Protein AF-A0A8J5RPD8-F1 (afdb_monomer_lite)

Sequence (120 aa):
MEKLSVAILVVALLTRPHGGTCSSSDGQKPFTSIVSFGDSLADTGNLPLWQDPVLPAVVSFMSPPYGETFFGHPTGRASDGRLVIDFVADALGLPLVAPFLAQGQDFTAGVNFVVAGALL

Foldseek 3Di:
DDPPDDDDDQDDDQDDDPDDDDDPDPPDLSAQAGEEEDALLQAQQVQLLPPDPPDPLQVVQQDPQHQCPDNNGRRSRPHSHDGPQCVVCVVSVAHRADEPSDPPDDQRRHYYPYHHPDDD

Structure (mmCIF, N/CA/C/O backbone):
data_AF-A0A8J5RPD8-F1
#
_entry.id   AF-A0A8J5RPD8-F1
#
loop_
_atom_site.group_PDB
_atom_site.id
_atom_site.type_symbol
_atom_site.label_atom_id
_atom_site.label_alt_id
_atom_site.label_comp_id
_atom_site.label_asym_id
_atom_site.label_entity_id
_atom_site.label_seq_id
_atom_site.pdbx_PDB_ins_code
_atom_site.Cartn_x
_atom_site.Cartn_y
_atom_site.Cartn_z
_atom_site.occupancy
_atom_site.B_iso_or_equiv
_atom_site.auth_seq_id
_atom_site.auth_comp_id
_atom_site.auth_asym_id
_atom_site.auth_atom_id
_atom_site.pdbx_PDB_model_num
ATOM 1 N N . MET A 1 1 ? 18.865 -24.595 -0.862 1.00 37.59 1 MET A N 1
ATOM 2 C CA . MET A 1 1 ? 17.819 -23.584 -1.122 1.00 37.59 1 MET A CA 1
ATOM 3 C C . MET A 1 1 ? 17.062 -23.399 0.173 1.00 37.59 1 MET A C 1
ATOM 5 O O . MET A 1 1 ? 16.172 -24.180 0.492 1.00 37.59 1 MET A O 1
ATOM 9 N N . GLU A 1 2 ? 17.561 -22.489 0.996 1.00 38.19 2 GLU A N 1
ATOM 10 C CA . GLU A 1 2 ? 17.076 -22.263 2.352 1.00 38.19 2 GLU A CA 1
ATOM 11 C C . GLU A 1 2 ? 15.720 -21.563 2.265 1.00 38.19 2 GLU A 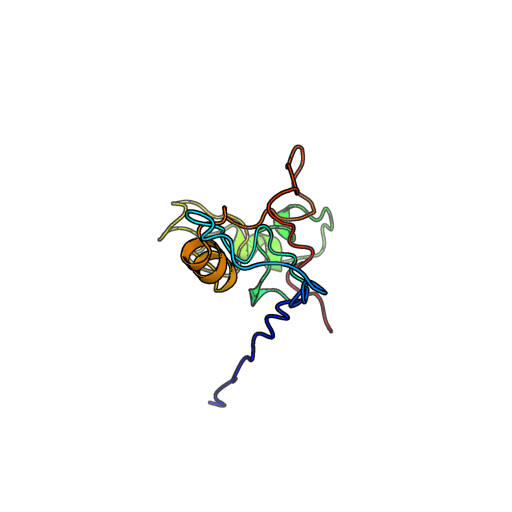C 1
ATOM 13 O O . GLU A 1 2 ? 15.562 -20.573 1.551 1.00 38.19 2 GLU A O 1
ATOM 18 N N . LYS A 1 3 ? 14.704 -22.141 2.908 1.00 31.39 3 LYS A N 1
ATOM 19 C CA . LYS A 1 3 ? 13.349 -21.590 2.920 1.00 31.39 3 LYS A CA 1
ATOM 20 C C . LYS A 1 3 ? 13.365 -20.347 3.805 1.00 31.39 3 LYS A C 1
ATOM 22 O O . LYS A 1 3 ? 13.265 -20.466 5.024 1.00 31.39 3 LYS A O 1
ATOM 27 N N . LEU A 1 4 ? 13.525 -19.175 3.192 1.00 26.61 4 LEU A N 1
ATOM 28 C CA . LEU A 1 4 ? 13.423 -17.890 3.874 1.00 26.61 4 LEU A CA 1
ATOM 29 C C . LEU A 1 4 ? 11.985 -17.744 4.391 1.00 26.61 4 LEU A C 1
ATOM 31 O O . LEU A 1 4 ? 11.055 -17.473 3.634 1.00 26.61 4 LEU A O 1
ATOM 35 N N . SER A 1 5 ? 11.791 -18.029 5.675 1.00 28.48 5 SER A N 1
ATOM 36 C CA . SER A 1 5 ? 10.500 -17.893 6.342 1.00 28.48 5 SER A CA 1
ATOM 37 C C . SER A 1 5 ? 10.387 -16.454 6.825 1.00 28.48 5 SER A C 1
ATOM 39 O O . SER A 1 5 ? 10.964 -16.094 7.846 1.00 28.48 5 SER A O 1
ATOM 41 N N . VAL A 1 6 ? 9.701 -15.616 6.050 1.00 34.84 6 VAL A N 1
ATOM 42 C CA . VAL A 1 6 ? 9.426 -14.224 6.416 1.00 34.84 6 VAL A CA 1
ATOM 43 C C . VAL A 1 6 ? 8.236 -14.200 7.375 1.00 34.84 6 VAL A C 1
ATOM 45 O O . VAL A 1 6 ? 7.152 -14.673 7.035 1.00 34.84 6 VAL A O 1
ATOM 48 N N . ALA A 1 7 ? 8.429 -13.642 8.569 1.00 31.09 7 ALA A N 1
ATOM 49 C CA . ALA A 1 7 ? 7.364 -13.395 9.534 1.00 31.09 7 ALA A CA 1
ATOM 50 C C . ALA A 1 7 ? 6.941 -11.920 9.464 1.00 31.09 7 ALA A C 1
ATOM 52 O O . ALA A 1 7 ? 7.745 -11.031 9.728 1.00 31.09 7 ALA A O 1
ATOM 53 N N . ILE A 1 8 ? 5.679 -11.658 9.117 1.00 43.97 8 ILE A N 1
ATOM 54 C CA . ILE A 1 8 ? 5.084 -10.316 9.152 1.00 43.97 8 ILE A CA 1
ATOM 55 C C . ILE A 1 8 ? 4.424 -10.144 10.522 1.00 43.97 8 ILE A C 1
ATOM 57 O O . ILE A 1 8 ? 3.466 -10.847 10.846 1.00 43.97 8 ILE A O 1
ATOM 61 N N . LEU A 1 9 ? 4.939 -9.223 11.339 1.00 41.38 9 LEU A N 1
ATOM 62 C CA . LEU A 1 9 ? 4.345 -8.887 12.631 1.00 41.38 9 LEU A CA 1
ATOM 63 C C . LEU A 1 9 ? 3.292 -7.787 12.444 1.00 41.38 9 LEU A C 1
ATOM 65 O O . LEU A 1 9 ? 3.620 -6.609 12.336 1.00 41.38 9 LEU A O 1
ATOM 69 N N . VAL A 1 10 ? 2.014 -8.166 12.441 1.00 48.66 10 VAL A N 1
ATOM 70 C CA . VAL A 1 10 ? 0.898 -7.214 12.535 1.00 48.66 10 VAL A CA 1
ATOM 71 C C . VAL A 1 10 ? 0.604 -6.972 14.016 1.00 48.66 10 VAL A C 1
ATOM 73 O O . VAL A 1 10 ? 0.004 -7.815 14.682 1.00 48.66 10 VAL A O 1
ATOM 76 N N . VAL A 1 11 ? 1.035 -5.828 14.557 1.00 44.47 11 VAL A N 1
ATOM 77 C CA . VAL A 1 11 ? 0.673 -5.422 15.925 1.00 44.47 11 VAL A CA 1
ATOM 78 C C . VAL A 1 11 ? -0.709 -4.770 15.892 1.00 44.47 11 VAL A C 1
ATOM 80 O O . VAL A 1 11 ? -0.845 -3.575 15.647 1.00 44.47 11 VAL A O 1
ATOM 83 N N . ALA A 1 12 ? -1.755 -5.558 16.136 1.00 46.81 12 ALA A N 1
ATOM 84 C CA . ALA A 1 12 ? -3.091 -5.028 16.387 1.00 46.81 12 ALA A CA 1
ATOM 85 C C . ALA A 1 12 ? -3.146 -4.457 17.815 1.00 46.81 12 ALA A C 1
ATOM 87 O O . ALA A 1 12 ? -3.140 -5.206 18.796 1.00 46.81 12 ALA A O 1
ATOM 88 N N . LEU A 1 13 ? -3.179 -3.129 17.954 1.00 43.41 13 LEU A N 1
ATOM 89 C CA . LEU A 1 13 ? -3.322 -2.485 19.259 1.00 43.41 13 LEU A CA 1
ATOM 90 C C . LEU A 1 13 ? -4.786 -2.601 19.718 1.00 43.41 13 LEU A C 1
ATOM 92 O O . LEU A 1 13 ? -5.648 -1.836 19.297 1.00 43.41 13 LEU A O 1
ATOM 96 N N . LEU A 1 14 ? -5.076 -3.591 20.566 1.00 42.50 14 LEU A N 1
ATOM 97 C CA . LEU A 1 14 ? -6.397 -3.772 21.170 1.00 42.50 14 LEU A CA 1
ATOM 98 C C . LEU A 1 14 ? -6.655 -2.653 22.189 1.00 42.50 14 LEU A C 1
ATOM 100 O O . LEU A 1 14 ? -6.187 -2.721 23.329 1.00 42.50 14 LEU A O 1
ATOM 104 N N . THR A 1 15 ? -7.425 -1.632 21.820 1.00 43.44 15 THR A N 1
ATOM 105 C CA . THR A 1 15 ? -7.976 -0.693 22.800 1.00 43.44 15 THR A CA 1
ATOM 106 C C . THR A 1 15 ? -9.061 -1.420 23.599 1.00 43.44 15 THR A C 1
ATOM 108 O O . THR A 1 15 ? -10.146 -1.707 23.105 1.00 43.44 15 THR A O 1
ATOM 111 N N . ARG A 1 16 ? -8.764 -1.794 24.851 1.00 45.53 16 ARG A N 1
ATOM 112 C CA . ARG A 1 16 ? -9.774 -2.344 25.771 1.00 45.53 16 ARG A CA 1
ATOM 113 C C . ARG A 1 16 ? -10.680 -1.200 26.246 1.00 45.53 16 ARG A C 1
ATOM 115 O O . ARG A 1 16 ? -10.172 -0.333 26.963 1.00 45.53 16 ARG A O 1
ATOM 122 N N . PRO A 1 17 ? -11.988 -1.177 25.933 1.00 48.72 17 PRO A N 1
ATOM 123 C CA . PRO A 1 17 ? -12.881 -0.210 26.550 1.00 48.72 17 PRO A CA 1
ATOM 124 C C . PRO A 1 17 ? -13.062 -0.583 28.028 1.00 48.72 17 PRO A C 1
ATOM 126 O O . PRO A 1 17 ? -13.506 -1.682 28.366 1.00 48.72 17 PRO A O 1
ATOM 129 N N . HIS A 1 18 ? -12.676 0.323 28.925 1.00 52.59 18 HIS A N 1
ATOM 130 C CA . HIS A 1 18 ? -13.025 0.228 30.339 1.00 52.59 18 HIS A CA 1
ATOM 131 C C . HIS A 1 18 ? -14.500 0.606 30.511 1.00 52.59 18 HIS A C 1
ATOM 133 O O . HIS A 1 18 ? -14.842 1.777 30.418 1.00 52.59 18 HIS A O 1
ATOM 139 N N . GLY A 1 19 ? -15.328 -0.402 30.803 1.00 54.72 19 GLY A N 1
ATOM 140 C CA . GLY A 1 19 ? -16.592 -0.287 31.539 1.00 54.72 19 GLY A CA 1
ATOM 141 C C . GLY A 1 19 ? -17.786 0.361 30.824 1.00 54.72 19 GLY A C 1
ATOM 142 O O . GLY A 1 19 ? -17.788 1.555 30.559 1.00 54.72 19 GLY A O 1
ATOM 143 N N . GLY A 1 20 ? -18.872 -0.408 30.671 1.00 48.38 20 GLY A N 1
ATOM 144 C CA . GLY A 1 20 ? -20.231 0.148 30.616 1.00 48.38 20 GLY A CA 1
ATOM 145 C C . GLY A 1 20 ? -21.119 -0.342 29.472 1.00 48.38 20 GLY A C 1
ATOM 146 O O . GLY A 1 20 ? -21.021 0.147 28.357 1.00 48.38 20 GLY A O 1
ATOM 147 N N . THR A 1 21 ? -22.053 -1.232 29.827 1.00 41.62 21 THR A N 1
ATOM 148 C CA . THR A 1 21 ? -23.312 -1.597 29.138 1.00 41.62 21 THR A CA 1
ATOM 149 C C . THR A 1 21 ? -23.249 -2.199 27.730 1.00 41.62 21 THR A C 1
ATOM 151 O O . THR A 1 21 ? -22.842 -1.576 26.756 1.00 41.62 21 THR A O 1
ATOM 154 N N . CYS A 1 22 ? -23.781 -3.420 27.629 1.00 47.84 22 CYS A N 1
ATOM 155 C CA . CYS A 1 22 ? -24.165 -4.075 26.388 1.00 47.84 22 CYS A CA 1
ATOM 156 C C . CYS A 1 22 ? -25.330 -3.320 25.733 1.00 47.84 22 CYS A C 1
ATOM 158 O O . CYS A 1 22 ? -26.489 -3.482 26.104 1.00 47.84 22 CYS A O 1
ATOM 160 N N . SER A 1 23 ? -25.009 -2.507 24.734 1.00 45.22 23 SER A N 1
ATOM 161 C CA . SER A 1 23 ? -25.961 -2.125 23.700 1.00 45.22 23 SER A CA 1
ATOM 162 C C . SER A 1 23 ? -25.485 -2.788 22.418 1.00 45.22 23 SER A C 1
ATOM 164 O O . SER A 1 23 ? -24.316 -2.663 22.057 1.00 45.22 23 SER A O 1
ATOM 166 N N . SER A 1 24 ? -26.354 -3.569 21.788 1.00 55.47 24 SER A N 1
ATOM 167 C CA . SER A 1 24 ? -26.104 -4.218 20.505 1.00 55.47 24 SER A CA 1
ATOM 168 C C . SER A 1 24 ? -25.845 -3.135 19.453 1.00 55.47 24 SER A C 1
ATOM 170 O O . SER A 1 24 ? -26.791 -2.585 18.895 1.00 55.47 24 SER A O 1
ATOM 172 N N . SER A 1 25 ? -24.581 -2.764 19.228 1.00 50.28 25 SER A N 1
ATOM 173 C CA . SER A 1 25 ? -24.219 -1.818 18.178 1.00 50.28 25 SER A CA 1
ATOM 174 C C . SER A 1 25 ? -24.154 -2.550 16.843 1.00 50.28 25 SER A C 1
ATOM 176 O O . SER A 1 25 ? -23.362 -3.465 16.624 1.00 50.28 25 SER A O 1
ATOM 178 N N . ASP A 1 26 ? -25.045 -2.133 15.958 1.00 53.41 26 ASP A N 1
ATOM 179 C CA . ASP A 1 26 ? -25.038 -2.412 14.531 1.00 53.41 26 ASP A CA 1
ATOM 180 C C . ASP A 1 26 ? -23.608 -2.247 13.960 1.00 53.41 26 ASP A C 1
ATOM 182 O O . ASP A 1 26 ? -22.998 -1.185 14.088 1.00 53.41 26 ASP A O 1
ATOM 186 N N . GLY A 1 27 ? -23.037 -3.310 13.385 1.00 56.78 27 GLY A N 1
ATOM 187 C CA . GLY A 1 27 ? -21.928 -3.245 12.421 1.00 56.78 27 GLY A CA 1
ATOM 188 C C . GLY A 1 27 ? -20.622 -2.513 12.782 1.00 56.78 27 GLY A C 1
ATOM 189 O O . GLY A 1 27 ? -19.920 -2.093 11.860 1.00 56.78 27 GLY A O 1
ATOM 190 N N . GLN A 1 28 ? -20.244 -2.332 14.053 1.00 56.56 28 GLN A N 1
ATOM 191 C CA . GLN A 1 28 ? -18.977 -1.654 14.378 1.00 56.56 28 GLN A CA 1
ATOM 192 C C . GLN A 1 28 ? -17.753 -2.480 13.940 1.00 56.56 28 GLN A C 1
ATOM 194 O O . GLN A 1 28 ? -17.434 -3.515 14.528 1.00 56.56 28 GLN A O 1
ATOM 199 N N . LYS A 1 29 ? -17.034 -1.993 12.917 1.00 67.31 29 LYS A N 1
ATOM 200 C CA . LYS A 1 29 ? -15.720 -2.523 12.530 1.00 67.31 29 LYS A CA 1
ATOM 201 C C . LYS A 1 29 ? -14.745 -2.322 13.701 1.00 67.31 29 LYS A C 1
ATOM 203 O O . LYS A 1 29 ? -14.561 -1.181 14.125 1.00 67.31 29 LYS A O 1
ATOM 208 N N . PRO A 1 30 ? -14.105 -3.384 14.221 1.00 79.69 30 PRO A N 1
ATOM 209 C CA . PRO A 1 30 ? -13.230 -3.286 15.393 1.00 79.69 30 PRO A CA 1
ATOM 210 C C . PRO A 1 30 ? -11.949 -2.480 15.130 1.00 79.69 30 PRO A C 1
ATOM 212 O O . PRO A 1 30 ? -11.299 -2.041 16.074 1.00 79.69 30 PRO A O 1
ATOM 215 N N . PHE A 1 31 ? -11.599 -2.266 13.859 1.00 87.62 31 PHE A N 1
ATOM 216 C CA . PHE A 1 31 ? -10.457 -1.468 13.429 1.00 87.62 31 PHE A CA 1
ATOM 217 C C . PHE A 1 31 ? -10.902 -0.456 12.375 1.00 87.62 31 PHE A C 1
ATOM 219 O O . PHE A 1 31 ? -11.643 -0.796 11.454 1.00 87.62 31 PHE A O 1
ATOM 226 N N . THR A 1 32 ? -10.431 0.782 12.508 1.00 92.19 32 THR A N 1
ATOM 227 C CA . THR A 1 32 ? -10.747 1.886 11.586 1.00 92.19 32 THR A CA 1
ATOM 228 C C . THR A 1 32 ? -9.564 2.301 10.720 1.00 92.19 32 THR A C 1
ATOM 230 O O . THR A 1 32 ? -9.759 3.018 9.743 1.00 92.19 32 THR A O 1
ATOM 233 N N . SER A 1 33 ? -8.348 1.875 11.080 1.00 92.75 33 SER A N 1
ATOM 234 C CA . SER A 1 33 ? -7.118 2.333 10.437 1.00 92.75 33 SER A CA 1
ATOM 235 C C . SER A 1 33 ? -6.002 1.291 10.541 1.00 92.75 33 SER A C 1
ATOM 237 O O . SER A 1 33 ? -5.966 0.512 11.496 1.00 92.75 33 SER A O 1
ATOM 239 N N . ILE A 1 34 ? -5.063 1.312 9.592 1.00 92.81 34 ILE A N 1
ATOM 240 C CA . ILE A 1 34 ? -3.832 0.506 9.623 1.00 92.81 34 ILE A CA 1
ATOM 241 C C . ILE A 1 34 ? -2.621 1.436 9.608 1.00 92.81 34 ILE A C 1
ATOM 243 O O . ILE A 1 34 ? -2.496 2.287 8.733 1.00 92.81 34 ILE A O 1
ATOM 247 N N . VAL A 1 35 ? -1.701 1.247 10.551 1.00 93.94 35 VAL A N 1
ATOM 248 C CA . VAL A 1 35 ? -0.397 1.919 10.544 1.00 93.94 35 VAL A CA 1
ATOM 249 C C . VAL A 1 35 ? 0.681 0.857 10.399 1.00 93.94 35 VAL A C 1
ATOM 251 O O . VAL A 1 35 ? 0.669 -0.125 11.141 1.00 93.94 35 VAL A O 1
ATOM 254 N N . SER A 1 36 ? 1.583 1.024 9.432 1.00 90.31 36 SER A N 1
ATOM 255 C CA . SER A 1 36 ? 2.592 0.011 9.103 1.00 90.31 36 SER A CA 1
ATOM 256 C C . SER A 1 36 ? 4.016 0.569 9.088 1.00 90.31 36 SER A C 1
ATOM 258 O O . SER A 1 36 ? 4.254 1.703 8.667 1.00 90.31 36 SER A O 1
ATOM 260 N N . PHE A 1 37 ? 4.937 -0.269 9.571 1.00 89.75 37 PHE A N 1
ATOM 261 C CA . PHE A 1 37 ? 6.390 -0.105 9.625 1.00 89.75 37 PHE A CA 1
ATOM 262 C C . PHE A 1 37 ? 7.040 -1.446 9.248 1.00 89.75 37 PHE A C 1
ATOM 264 O O . PHE A 1 37 ? 6.404 -2.492 9.394 1.00 89.75 37 PHE A O 1
ATOM 271 N N . GLY A 1 38 ? 8.294 -1.432 8.789 1.00 84.88 38 GLY A N 1
ATOM 272 C CA . GLY A 1 38 ? 8.960 -2.626 8.264 1.00 84.88 38 GLY A CA 1
ATOM 273 C C . GLY A 1 38 ? 9.869 -2.334 7.071 1.00 84.88 38 GLY A C 1
ATOM 274 O O . GLY A 1 38 ? 10.417 -1.239 6.959 1.00 84.88 38 GLY A O 1
ATOM 275 N N . ASP A 1 39 ? 9.999 -3.328 6.193 1.00 82.19 39 ASP A N 1
ATOM 276 C CA . ASP A 1 39 ? 10.887 -3.350 5.025 1.00 82.19 39 ASP A CA 1
ATOM 277 C C . ASP A 1 39 ? 10.113 -3.449 3.694 1.00 82.19 39 ASP A C 1
ATOM 279 O O . ASP A 1 39 ? 8.890 -3.341 3.647 1.00 82.19 39 ASP A O 1
ATOM 283 N N . SER A 1 40 ? 10.812 -3.704 2.586 1.00 80.31 40 SER A N 1
ATOM 284 C CA . SER A 1 40 ? 10.244 -3.726 1.231 1.00 80.31 40 SER A CA 1
ATOM 285 C C . SER A 1 40 ? 8.973 -4.558 1.036 1.00 80.31 40 SER A C 1
ATOM 287 O O . SER A 1 40 ? 8.202 -4.250 0.129 1.00 80.31 40 SER A O 1
ATOM 289 N N . LEU A 1 41 ? 8.712 -5.573 1.862 1.00 83.75 41 LEU A N 1
ATOM 290 C CA . LEU A 1 41 ? 7.536 -6.435 1.721 1.00 83.75 41 LEU A CA 1
ATOM 291 C C . LEU A 1 41 ? 6.220 -5.763 2.116 1.00 83.75 41 LEU A C 1
ATOM 293 O O . LEU A 1 41 ? 5.148 -6.232 1.728 1.00 83.75 41 LEU A O 1
ATOM 297 N N . ALA A 1 42 ? 6.290 -4.674 2.875 1.00 89.69 42 ALA A N 1
ATOM 298 C CA . ALA A 1 42 ? 5.135 -3.865 3.225 1.00 89.69 42 ALA A CA 1
ATOM 299 C C . ALA A 1 42 ? 5.129 -2.507 2.509 1.00 89.69 42 ALA A C 1
ATOM 301 O O . ALA A 1 42 ? 4.180 -1.758 2.706 1.00 89.69 42 ALA A O 1
ATOM 302 N N . ASP A 1 43 ? 6.125 -2.175 1.678 1.00 90.44 43 ASP A N 1
ATOM 303 C CA . ASP A 1 43 ? 6.196 -0.873 1.002 1.00 90.44 43 ASP A CA 1
ATOM 304 C C . ASP A 1 43 ? 5.081 -0.727 -0.045 1.00 90.44 43 ASP A C 1
ATOM 306 O O . ASP A 1 43 ? 5.109 -1.353 -1.103 1.00 90.44 43 ASP A O 1
ATOM 310 N N . THR A 1 44 ? 4.108 0.147 0.225 1.00 93.12 44 THR A N 1
ATOM 311 C CA . THR A 1 44 ? 2.964 0.393 -0.663 1.00 93.12 44 THR A CA 1
ATOM 312 C C . THR A 1 44 ? 3.254 1.388 -1.792 1.00 93.12 44 THR A C 1
ATOM 314 O O . THR A 1 44 ? 2.331 1.718 -2.543 1.00 93.12 44 THR A O 1
ATOM 317 N N . GLY A 1 45 ? 4.510 1.817 -1.953 1.00 90.88 45 GLY A N 1
ATOM 318 C CA . GLY A 1 45 ? 4.965 2.710 -3.022 1.00 90.88 45 GLY A CA 1
ATOM 319 C C . GLY A 1 45 ? 5.707 3.958 -2.534 1.00 90.88 45 GLY A C 1
ATOM 320 O O . GLY A 1 45 ? 5.743 4.952 -3.252 1.00 90.88 45 GLY A O 1
ATOM 321 N N . ASN A 1 46 ? 6.283 3.952 -1.330 1.00 89.88 46 ASN A N 1
ATOM 322 C CA . ASN A 1 46 ? 7.122 5.038 -0.829 1.00 89.88 46 ASN A CA 1
ATOM 323 C C . ASN A 1 46 ? 8.474 5.106 -1.546 1.00 89.88 46 ASN A C 1
ATOM 325 O O . ASN A 1 46 ? 8.902 6.205 -1.889 1.00 89.88 46 ASN A O 1
ATOM 329 N N . LEU A 1 47 ? 9.145 3.973 -1.797 1.00 86.75 47 LEU A N 1
ATOM 330 C CA . LEU A 1 47 ? 10.466 3.949 -2.441 1.00 86.75 47 LEU A CA 1
ATOM 331 C C . LEU A 1 47 ? 10.572 4.798 -3.726 1.00 86.75 47 LEU A C 1
ATOM 333 O O . LEU A 1 47 ? 11.479 5.620 -3.805 1.00 86.75 47 LEU A O 1
ATOM 337 N N . PRO A 1 48 ? 9.685 4.676 -4.728 1.00 86.25 48 PRO A N 1
ATOM 338 C CA . PRO A 1 48 ? 9.760 5.514 -5.930 1.00 86.25 48 PRO A CA 1
ATOM 339 C C . PRO A 1 48 ? 9.474 7.006 -5.698 1.00 86.25 48 PRO A C 1
ATOM 341 O O . PRO A 1 48 ? 9.830 7.826 -6.540 1.00 86.25 48 PRO A O 1
ATOM 344 N N . LEU A 1 49 ? 8.812 7.369 -4.596 1.00 86.38 49 LEU A N 1
ATOM 345 C CA . LEU A 1 49 ? 8.577 8.765 -4.213 1.00 86.38 49 LEU A CA 1
ATOM 346 C C . LEU A 1 49 ? 9.760 9.351 -3.437 1.00 86.38 49 LEU A C 1
ATOM 348 O O . LEU A 1 49 ? 9.843 10.567 -3.240 1.00 86.38 49 LEU A O 1
ATOM 352 N N . TRP A 1 50 ? 10.676 8.495 -2.990 1.00 80.56 50 TRP A N 1
ATOM 353 C CA . TRP A 1 50 ? 11.874 8.905 -2.294 1.00 80.56 50 TRP A CA 1
ATOM 354 C C . TRP A 1 50 ? 12.879 9.468 -3.304 1.00 80.56 50 TRP A C 1
ATOM 356 O O . TRP A 1 50 ? 13.373 8.767 -4.183 1.00 80.56 50 TRP A O 1
ATOM 366 N N . GLN A 1 51 ? 13.155 10.767 -3.200 1.00 63.88 51 GLN A N 1
ATOM 367 C CA . GLN A 1 51 ? 13.989 11.525 -4.141 1.00 63.88 51 GLN A CA 1
ATOM 368 C C . GLN A 1 51 ? 15.496 11.286 -3.925 1.00 63.88 51 GLN A C 1
ATOM 370 O O . GLN A 1 51 ? 16.274 12.239 -3.901 1.00 63.88 51 GLN A O 1
ATOM 375 N N . ASP A 1 52 ? 15.916 10.031 -3.742 1.00 67.06 52 ASP A N 1
ATOM 376 C CA . ASP A 1 52 ? 17.333 9.663 -3.697 1.00 67.06 52 ASP A CA 1
ATOM 377 C C . ASP A 1 52 ? 17.768 9.075 -5.057 1.00 67.06 52 ASP A C 1
ATOM 379 O O . ASP A 1 52 ? 17.294 8.004 -5.452 1.00 67.06 52 ASP A O 1
ATOM 383 N N . PRO A 1 53 ? 18.662 9.750 -5.804 1.00 54.06 53 PRO A N 1
ATOM 384 C CA . PRO A 1 53 ? 19.099 9.316 -7.130 1.00 54.06 53 PRO A CA 1
ATOM 385 C C . PRO A 1 53 ? 19.941 8.024 -7.139 1.00 54.06 53 PRO A C 1
ATOM 387 O O . PRO A 1 53 ? 20.332 7.577 -8.217 1.00 54.06 53 PRO A O 1
ATOM 390 N N . VAL A 1 54 ? 20.247 7.418 -5.984 1.00 54.12 54 VAL A N 1
ATOM 391 C CA . VAL A 1 54 ? 21.221 6.315 -5.869 1.00 54.12 54 VAL A CA 1
ATOM 392 C C . VAL A 1 54 ? 20.574 4.927 -5.717 1.00 54.12 54 VAL A C 1
ATOM 394 O O . VAL A 1 54 ? 21.287 3.941 -5.555 1.00 54.12 54 VAL A O 1
ATOM 397 N N . LEU A 1 55 ? 19.246 4.783 -5.814 1.00 62.31 55 LEU A N 1
ATOM 398 C CA . LEU A 1 55 ? 18.579 3.489 -5.588 1.00 62.31 55 LEU A CA 1
ATOM 399 C C . LEU A 1 55 ? 18.190 2.755 -6.891 1.00 62.31 55 LEU A C 1
ATOM 401 O O . LEU A 1 55 ? 17.076 2.933 -7.390 1.00 62.31 55 LEU A O 1
ATOM 405 N N . PRO A 1 56 ? 19.032 1.837 -7.420 1.00 58.81 56 PRO A N 1
ATOM 406 C CA . PRO A 1 56 ? 18.689 0.996 -8.577 1.00 58.81 56 PRO A CA 1
ATOM 407 C C . PRO A 1 56 ? 17.432 0.129 -8.376 1.00 58.81 56 PRO A C 1
ATOM 409 O O . PRO A 1 56 ? 16.826 -0.317 -9.352 1.00 58.81 56 PRO A O 1
ATOM 412 N N . ALA A 1 57 ? 16.999 -0.080 -7.126 1.00 60.31 57 ALA A N 1
ATOM 413 C CA . ALA A 1 57 ? 15.754 -0.773 -6.797 1.00 60.31 57 ALA A CA 1
ATOM 414 C C . ALA A 1 57 ? 14.501 -0.059 -7.347 1.00 60.31 57 ALA A C 1
ATOM 416 O O . ALA A 1 57 ? 13.557 -0.733 -7.759 1.00 60.31 57 ALA A O 1
ATOM 417 N N . VAL A 1 58 ? 14.512 1.281 -7.436 1.00 63.22 58 VAL A N 1
ATOM 418 C CA . VAL A 1 58 ? 13.390 2.079 -7.974 1.00 63.22 58 VAL A CA 1
ATOM 419 C C . VAL A 1 58 ? 13.098 1.697 -9.426 1.00 63.22 58 VAL A C 1
ATOM 421 O O . VAL A 1 58 ? 11.943 1.512 -9.801 1.00 63.22 58 VAL A O 1
ATOM 424 N N . VAL A 1 59 ? 14.149 1.512 -10.234 1.00 65.25 59 VAL A N 1
ATOM 425 C CA . VAL A 1 59 ? 14.027 1.161 -11.660 1.00 65.25 59 VAL A CA 1
ATOM 426 C C . VAL A 1 59 ? 13.404 -0.227 -11.838 1.00 65.25 59 VAL A C 1
ATOM 428 O O . VAL A 1 59 ? 12.646 -0.455 -12.780 1.00 65.25 59 VAL A O 1
ATOM 431 N N . SER A 1 60 ? 13.679 -1.146 -10.908 1.00 77.19 60 SER A N 1
ATOM 432 C CA . SER A 1 60 ? 13.173 -2.518 -10.984 1.00 77.19 60 SER A CA 1
ATOM 433 C C . SER A 1 60 ? 11.679 -2.598 -10.667 1.00 77.19 60 SER A C 1
ATOM 435 O O . SER A 1 60 ? 10.943 -3.182 -11.452 1.00 77.19 60 SER A O 1
ATOM 437 N N . PHE A 1 61 ? 11.200 -1.973 -9.581 1.00 84.88 61 PHE A N 1
ATOM 438 C CA . PHE A 1 61 ? 9.774 -2.035 -9.193 1.00 84.88 61 PHE A CA 1
ATOM 439 C C . PHE A 1 61 ? 8.850 -1.140 -10.030 1.00 84.88 61 PHE A C 1
ATOM 441 O O . PHE A 1 61 ? 7.628 -1.236 -9.926 1.00 84.88 61 PHE A O 1
ATOM 448 N N . MET A 1 62 ? 9.428 -0.266 -10.854 1.00 89.69 62 MET A N 1
ATOM 449 C CA . MET A 1 62 ? 8.708 0.556 -11.830 1.00 89.69 62 MET A CA 1
ATOM 450 C C . MET A 1 62 ? 8.646 -0.065 -13.231 1.00 89.69 62 MET A C 1
ATOM 452 O O . MET A 1 62 ? 8.170 0.575 -14.166 1.00 89.69 62 MET A O 1
ATOM 456 N N . SER A 1 63 ? 9.102 -1.308 -13.383 1.00 88.88 63 SER A N 1
ATOM 457 C CA . SER A 1 63 ? 9.068 -2.050 -14.645 1.00 88.88 63 SER A CA 1
ATOM 458 C C . SER A 1 63 ? 8.137 -3.266 -14.544 1.00 88.88 63 SER A C 1
ATOM 460 O O . SER A 1 63 ? 7.825 -3.709 -13.443 1.00 88.88 63 SER A O 1
ATOM 462 N N . PRO A 1 64 ? 7.695 -3.859 -15.662 1.00 89.31 64 PRO A N 1
ATOM 463 C CA . PRO A 1 64 ? 7.068 -5.177 -15.639 1.00 89.31 64 PRO A CA 1
ATOM 464 C C . PRO A 1 64 ? 7.961 -6.229 -14.951 1.00 89.31 64 PRO A C 1
ATOM 466 O O . PRO A 1 64 ? 9.189 -6.168 -15.091 1.00 89.31 64 PRO A O 1
ATOM 469 N N . PRO A 1 65 ? 7.384 -7.202 -14.223 1.00 90.88 65 PRO A N 1
ATOM 470 C CA . PRO A 1 65 ? 5.951 -7.502 -14.124 1.00 90.88 65 PRO A CA 1
ATOM 471 C C . PRO A 1 65 ? 5.239 -6.801 -12.950 1.00 90.88 65 PRO A C 1
ATOM 473 O O . PRO A 1 65 ? 4.161 -7.212 -12.561 1.00 90.88 65 PRO A O 1
ATOM 476 N N . TYR A 1 66 ? 5.825 -5.795 -12.297 1.00 91.00 66 TYR A N 1
ATOM 477 C CA . TYR A 1 66 ? 5.251 -5.273 -11.052 1.00 91.00 66 TYR A CA 1
ATOM 478 C C . TYR A 1 66 ? 3.901 -4.565 -11.284 1.00 91.00 66 TYR A C 1
ATOM 480 O O . TYR A 1 66 ? 3.779 -3.703 -12.151 1.00 91.00 66 TYR A O 1
ATOM 488 N N . GLY A 1 67 ? 2.896 -4.914 -10.474 1.00 93.69 67 GLY A N 1
ATOM 489 C CA . GLY A 1 67 ? 1.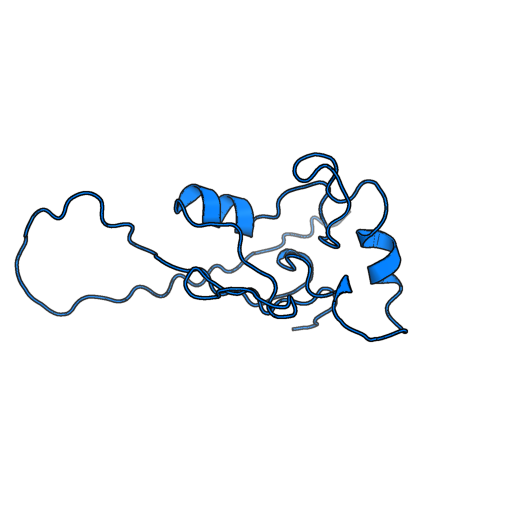545 -4.345 -10.487 1.00 93.69 67 GLY A CA 1
ATOM 490 C C . GLY A 1 67 ? 0.578 -4.806 -11.593 1.00 93.69 67 GLY A C 1
ATOM 491 O O . GLY A 1 67 ? -0.561 -4.329 -11.586 1.00 93.69 67 GLY A O 1
ATOM 492 N N . GLU A 1 68 ? 0.944 -5.713 -12.508 1.00 95.06 68 GLU A N 1
ATOM 493 C CA . GLU A 1 68 ? 0.090 -6.083 -13.651 1.00 95.06 68 GLU A CA 1
ATOM 494 C C . GLU A 1 68 ? -1.194 -6.817 -13.235 1.00 95.06 68 GLU A C 1
ATOM 496 O O . GLU A 1 68 ? -2.266 -6.537 -13.773 1.00 95.06 68 GLU A O 1
ATOM 501 N N . THR A 1 69 ? -1.128 -7.712 -12.245 1.00 96.00 69 THR A N 1
ATOM 502 C CA . THR A 1 69 ? -2.276 -8.568 -11.874 1.00 96.00 69 THR A CA 1
ATOM 503 C C . THR A 1 69 ? -3.429 -7.854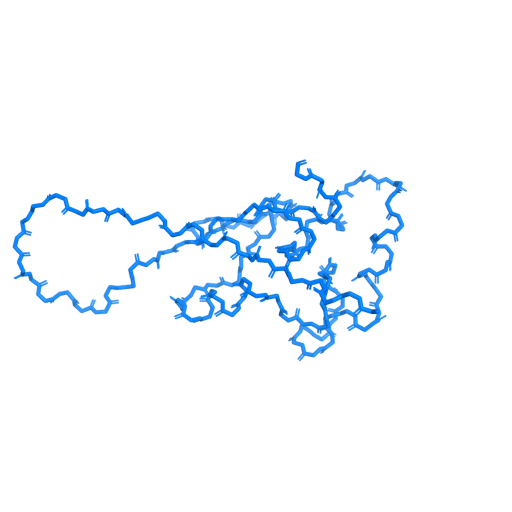 -11.165 1.00 96.00 69 THR A C 1
ATOM 505 O O . THR A 1 69 ? -4.556 -8.349 -11.203 1.00 96.00 69 THR A O 1
ATOM 508 N N . PHE A 1 70 ? -3.180 -6.724 -10.491 1.00 95.81 70 PHE A N 1
ATOM 509 C CA . PHE A 1 70 ? -4.207 -6.024 -9.700 1.00 95.81 70 PHE A CA 1
ATOM 510 C C . PHE A 1 70 ? -4.358 -4.543 -10.052 1.00 95.81 70 PHE A C 1
ATOM 512 O O . PHE A 1 70 ? -5.482 -4.061 -10.167 1.00 95.81 70 PHE A O 1
ATOM 519 N N . PHE A 1 71 ? -3.250 -3.816 -10.215 1.00 95.69 71 PHE A N 1
ATOM 520 C CA . PHE A 1 71 ? -3.279 -2.381 -10.517 1.00 95.69 71 PHE A CA 1
ATOM 521 C C . PHE A 1 71 ? -3.254 -2.108 -12.028 1.00 95.69 71 PHE A C 1
ATOM 523 O O . PHE A 1 71 ? -3.698 -1.051 -12.469 1.00 95.69 71 PHE A O 1
ATOM 530 N N . GLY A 1 72 ? -2.761 -3.060 -12.827 1.00 95.69 72 GLY A N 1
ATOM 531 C CA . GLY A 1 72 ? -2.614 -2.935 -14.277 1.00 95.69 72 GLY A CA 1
ATOM 532 C C . GLY A 1 72 ? -1.449 -2.038 -14.710 1.00 95.69 72 GLY A C 1
ATOM 533 O O . GLY A 1 72 ? -1.318 -1.744 -15.896 1.00 95.69 72 GLY A O 1
ATOM 534 N N . HIS A 1 73 ? -0.619 -1.581 -13.770 1.00 93.50 73 HIS A N 1
ATOM 535 C CA . HIS A 1 73 ? 0.583 -0.792 -14.029 1.00 93.50 73 HIS A CA 1
ATOM 536 C C . HIS A 1 73 ? 1.570 -0.891 -12.852 1.00 93.50 73 HIS A C 1
ATOM 538 O O . HIS A 1 73 ? 1.141 -1.147 -11.722 1.00 93.50 73 HIS A O 1
ATOM 544 N N . PRO A 1 74 ? 2.869 -0.607 -13.069 1.00 91.69 74 PRO A N 1
ATOM 545 C CA . PRO A 1 74 ? 3.836 -0.520 -11.982 1.00 91.69 74 PRO A CA 1
ATOM 546 C C . PRO A 1 74 ? 3.461 0.556 -10.964 1.00 91.69 74 PRO A C 1
ATOM 548 O O . PRO A 1 74 ? 3.156 1.698 -11.313 1.00 91.69 74 PRO A O 1
ATOM 551 N N . THR A 1 75 ? 3.485 0.177 -9.688 1.00 90.44 75 THR A N 1
ATOM 552 C CA . THR A 1 75 ? 3.211 1.068 -8.549 1.00 90.44 75 THR A CA 1
ATOM 553 C C . THR A 1 75 ? 4.450 1.296 -7.677 1.00 90.44 75 THR A C 1
ATOM 555 O O . THR A 1 75 ? 4.358 1.957 -6.647 1.00 90.44 75 THR A O 1
ATOM 558 N N . GLY A 1 76 ? 5.591 0.687 -8.025 1.00 89.06 76 GLY A N 1
ATOM 559 C CA . GLY A 1 76 ? 6.793 0.654 -7.188 1.00 89.06 76 GLY A CA 1
ATOM 560 C C . GLY A 1 76 ? 6.709 -0.281 -5.978 1.00 89.06 76 GLY A C 1
ATOM 561 O O . GLY A 1 76 ? 7.561 -0.207 -5.097 1.00 89.06 76 GLY A O 1
ATOM 562 N N . ARG A 1 77 ? 5.698 -1.158 -5.932 1.00 91.81 77 ARG A N 1
ATOM 563 C CA . ARG A 1 77 ? 5.583 -2.230 -4.934 1.00 91.81 77 ARG A CA 1
ATOM 564 C C . ARG A 1 77 ? 6.420 -3.425 -5.379 1.00 91.81 77 ARG A C 1
ATOM 566 O O . ARG A 1 77 ? 6.431 -3.759 -6.561 1.00 91.81 77 ARG A O 1
ATOM 573 N N . ALA A 1 78 ? 7.036 -4.130 -4.434 1.00 90.38 78 ALA A N 1
ATOM 574 C CA . ALA A 1 78 ? 7.775 -5.368 -4.698 1.00 90.38 78 ALA A CA 1
ATOM 575 C C . ALA A 1 78 ? 6.838 -6.582 -4.922 1.00 90.38 78 ALA A C 1
ATOM 577 O O . ALA A 1 78 ? 7.029 -7.648 -4.341 1.00 90.38 78 ALA A O 1
ATOM 578 N N . SER A 1 79 ? 5.784 -6.409 -5.727 1.00 91.62 79 SER A N 1
ATOM 579 C CA . SER A 1 79 ? 4.791 -7.431 -6.078 1.00 91.62 79 SER A CA 1
ATOM 580 C C . SER A 1 79 ? 4.184 -7.154 -7.461 1.00 91.62 79 SER A C 1
ATOM 582 O O . SER A 1 79 ? 4.039 -6.003 -7.868 1.00 91.62 79 SER A O 1
ATOM 584 N N . ASP A 1 80 ? 3.780 -8.207 -8.171 1.00 93.56 80 ASP A N 1
ATOM 585 C CA . ASP A 1 80 ? 2.961 -8.143 -9.400 1.00 93.56 80 ASP A CA 1
ATOM 586 C C . ASP A 1 80 ? 1.515 -7.667 -9.102 1.00 93.56 80 ASP A C 1
ATOM 588 O O . ASP A 1 80 ? 0.697 -7.387 -9.970 1.00 93.56 80 ASP A O 1
ATOM 592 N N . GLY A 1 81 ? 1.152 -7.502 -7.834 1.00 94.44 81 GLY A N 1
ATOM 593 C CA . GLY A 1 81 ? -0.142 -6.939 -7.481 1.00 94.44 81 GLY A CA 1
ATOM 594 C C . GLY A 1 81 ? -0.181 -6.498 -6.036 1.00 94.44 81 GLY A C 1
ATOM 595 O O . GLY A 1 81 ? 0.585 -5.639 -5.600 1.00 94.44 81 GLY A O 1
ATOM 596 N N . ARG A 1 82 ? -1.104 -7.090 -5.286 1.00 95.50 82 ARG A N 1
ATOM 597 C CA . ARG A 1 82 ? -1.301 -6.774 -3.874 1.00 95.50 82 ARG A CA 1
ATOM 598 C C . ARG A 1 82 ? -0.154 -7.284 -2.998 1.00 95.50 82 ARG A C 1
ATOM 600 O O . ARG A 1 82 ? 0.468 -8.309 -3.279 1.00 95.50 82 ARG A O 1
ATOM 607 N N . LEU A 1 83 ? 0.086 -6.565 -1.911 1.00 94.06 83 LEU A N 1
ATOM 608 C CA . LEU A 1 83 ? 0.899 -6.963 -0.767 1.00 94.06 83 LEU A CA 1
ATOM 609 C C . LEU A 1 83 ? 0.012 -7.582 0.316 1.00 94.06 83 LEU A C 1
ATOM 611 O O . LEU A 1 83 ? -1.202 -7.383 0.329 1.00 94.06 83 LEU A O 1
ATOM 615 N N . VAL A 1 84 ? 0.611 -8.285 1.281 1.00 94.00 84 VAL A N 1
ATOM 616 C CA . VAL A 1 84 ? -0.127 -8.895 2.408 1.00 94.00 84 VAL A CA 1
ATOM 617 C C . VAL A 1 84 ? -0.986 -7.864 3.153 1.00 94.00 84 VAL A C 1
ATOM 619 O O . VAL A 1 84 ? -2.131 -8.155 3.493 1.00 94.00 84 VAL A O 1
ATOM 622 N N . ILE A 1 85 ? -0.477 -6.641 3.339 1.00 93.56 85 ILE A N 1
ATOM 623 C CA . ILE A 1 85 ? -1.209 -5.542 3.986 1.00 93.56 85 ILE A CA 1
ATOM 624 C C . ILE A 1 85 ? -2.505 -5.162 3.252 1.00 93.56 85 ILE A C 1
ATOM 626 O O . ILE A 1 85 ? -3.478 -4.793 3.903 1.00 93.56 85 ILE A O 1
ATOM 630 N N . ASP A 1 86 ? -2.566 -5.318 1.926 1.00 95.31 86 ASP A N 1
ATOM 631 C CA . ASP A 1 86 ? -3.777 -5.028 1.153 1.00 95.31 86 ASP A CA 1
ATOM 632 C C . ASP A 1 86 ? -4.870 -6.066 1.426 1.00 95.31 86 ASP A C 1
ATOM 634 O O . ASP A 1 86 ? -6.041 -5.718 1.529 1.00 95.31 86 ASP A O 1
ATOM 638 N N . PHE A 1 87 ? -4.500 -7.342 1.584 1.00 95.50 87 PHE A N 1
ATOM 639 C CA . PHE A 1 87 ? -5.450 -8.395 1.955 1.00 95.50 87 PHE A CA 1
ATOM 640 C C . PHE A 1 87 ? -5.953 -8.226 3.391 1.00 95.50 87 PHE A C 1
ATOM 642 O O . PHE A 1 87 ? -7.116 -8.505 3.672 1.00 95.50 87 PHE A O 1
ATOM 649 N N . VAL A 1 88 ? -5.098 -7.744 4.300 1.00 93.50 88 VAL A N 1
ATOM 650 C CA . VAL A 1 88 ? -5.510 -7.392 5.666 1.00 93.50 88 VAL A CA 1
ATOM 651 C C . VAL A 1 88 ? -6.486 -6.216 5.644 1.00 93.50 88 VAL A C 1
ATOM 653 O O . VAL A 1 88 ? -7.522 -6.285 6.300 1.00 93.50 88 VAL A O 1
ATOM 656 N N . ALA A 1 89 ? -6.198 -5.163 4.873 1.00 93.56 89 ALA A N 1
ATOM 657 C CA . ALA A 1 89 ? -7.103 -4.028 4.712 1.00 93.56 89 ALA A CA 1
ATOM 658 C C . ALA A 1 89 ? -8.467 -4.465 4.157 1.00 93.56 89 ALA A C 1
ATOM 660 O O . ALA A 1 89 ? -9.494 -4.137 4.747 1.00 93.56 89 ALA A O 1
ATOM 661 N N . ASP A 1 90 ? -8.472 -5.287 3.106 1.00 94.81 90 ASP A N 1
ATOM 662 C CA . ASP A 1 90 ? -9.681 -5.843 2.487 1.00 94.81 90 ASP A CA 1
ATOM 663 C C . ASP A 1 90 ? -10.509 -6.666 3.492 1.00 94.81 90 ASP A C 1
ATOM 665 O O . ASP A 1 90 ? -11.704 -6.429 3.674 1.00 94.81 90 ASP A O 1
ATOM 669 N N . ALA A 1 91 ? -9.859 -7.549 4.259 1.00 92.50 91 ALA A N 1
ATOM 670 C CA . ALA A 1 91 ? -10.510 -8.342 5.305 1.00 92.50 91 ALA A CA 1
ATOM 671 C C . ALA A 1 91 ? -11.106 -7.488 6.443 1.00 92.50 91 ALA A C 1
ATOM 673 O O . ALA A 1 91 ? -12.101 -7.879 7.055 1.00 92.50 91 ALA A O 1
ATOM 674 N N . LEU A 1 92 ? -10.520 -6.321 6.726 1.00 89.56 92 LEU A N 1
ATOM 675 C CA . LEU A 1 92 ? -11.033 -5.347 7.696 1.00 89.56 92 LEU A CA 1
ATOM 676 C C . LEU A 1 92 ? -12.058 -4.373 7.082 1.00 89.56 92 LEU A C 1
ATOM 678 O O . LEU A 1 92 ? -12.643 -3.552 7.793 1.00 89.56 92 LEU A O 1
ATOM 682 N N . GLY A 1 93 ? -12.296 -4.452 5.770 1.00 92.38 93 GLY A N 1
ATOM 683 C CA . GLY A 1 93 ? -13.118 -3.506 5.024 1.00 92.38 93 GLY A CA 1
ATOM 684 C C . GLY A 1 93 ? -12.558 -2.081 5.056 1.00 92.38 93 GLY A C 1
ATOM 685 O O . GLY A 1 93 ? -13.335 -1.126 5.130 1.00 92.38 93 GLY A O 1
ATOM 686 N N . LEU A 1 94 ? -11.235 -1.941 5.080 1.00 92.56 94 LEU A N 1
ATOM 687 C CA . LEU A 1 94 ? -10.497 -0.683 5.038 1.00 92.56 94 LEU A CA 1
ATOM 688 C C . LEU A 1 94 ? -9.940 -0.444 3.624 1.00 92.56 94 LEU A C 1
ATOM 690 O O . LEU A 1 94 ? -9.710 -1.404 2.886 1.00 92.56 94 LEU A O 1
ATOM 694 N N . PRO A 1 95 ? -9.721 0.820 3.218 1.00 94.88 95 PRO A N 1
ATOM 695 C CA . PRO A 1 95 ? -9.048 1.119 1.958 1.00 94.88 95 PRO A CA 1
ATOM 696 C C . PRO A 1 95 ? -7.588 0.644 1.978 1.00 94.88 95 PRO A C 1
ATOM 698 O O . PRO A 1 95 ? -7.007 0.405 3.039 1.00 94.88 95 PRO A O 1
ATOM 701 N N . LEU A 1 96 ? -6.974 0.550 0.793 1.00 95.31 96 LEU A N 1
ATOM 702 C CA . LEU A 1 96 ? -5.540 0.272 0.680 1.00 95.31 96 LEU A CA 1
ATOM 703 C C . LEU A 1 96 ? -4.728 1.342 1.418 1.00 95.31 96 LEU A C 1
ATOM 705 O O . LEU A 1 96 ? -5.030 2.532 1.337 1.00 95.31 96 LEU A O 1
ATOM 709 N N . VAL A 1 97 ? -3.682 0.912 2.121 1.00 94.38 97 VAL A N 1
ATOM 710 C CA . VAL A 1 97 ? -2.920 1.795 3.009 1.00 94.38 97 VAL A CA 1
ATOM 711 C C . VAL A 1 97 ? -1.998 2.705 2.197 1.00 94.38 97 VAL A C 1
ATOM 713 O O . VAL A 1 97 ? -1.090 2.239 1.499 1.00 94.38 97 VAL A O 1
ATOM 716 N N . ALA A 1 98 ? -2.232 4.013 2.296 1.00 94.38 98 ALA A N 1
ATOM 717 C CA . ALA A 1 98 ? -1.500 5.014 1.533 1.00 94.38 98 ALA A CA 1
ATOM 718 C C . ALA A 1 98 ? -0.016 5.086 1.954 1.00 94.38 98 ALA A C 1
ATOM 720 O O . ALA A 1 98 ? 0.281 5.052 3.155 1.00 94.38 98 ALA A O 1
ATOM 721 N N . PRO A 1 99 ? 0.924 5.205 0.997 1.00 93.56 99 PRO A N 1
ATOM 722 C CA . PRO A 1 99 ? 2.326 5.465 1.304 1.00 93.56 99 PRO A CA 1
ATOM 723 C C . PRO A 1 99 ? 2.477 6.866 1.914 1.00 93.56 99 PRO A C 1
ATOM 725 O O . PRO A 1 99 ? 1.908 7.836 1.413 1.00 93.56 99 PRO A O 1
ATOM 728 N N . PHE A 1 100 ? 3.245 6.980 2.996 1.00 92.81 100 PHE A N 1
ATOM 729 C CA . PHE A 1 100 ? 3.484 8.230 3.722 1.00 92.81 100 PHE A CA 1
ATOM 730 C C . PHE A 1 100 ? 4.018 9.372 2.840 1.00 92.81 100 PHE A C 1
ATOM 732 O O . PHE A 1 100 ? 3.667 10.529 3.057 1.00 92.81 100 PHE A O 1
ATOM 739 N N . LEU A 1 101 ? 4.844 9.064 1.837 1.00 90.94 101 LEU A N 1
ATOM 740 C CA . LEU A 1 101 ? 5.435 10.058 0.936 1.00 90.94 101 LEU A CA 1
ATOM 741 C C . LEU A 1 101 ? 4.483 10.537 -0.174 1.00 90.94 101 LEU A C 1
ATOM 743 O O . LEU A 1 101 ? 4.835 11.460 -0.913 1.00 90.94 101 LEU A O 1
ATOM 747 N N . ALA A 1 102 ? 3.291 9.948 -0.324 1.00 90.00 102 ALA A N 1
ATOM 748 C CA . ALA A 1 102 ? 2.335 10.406 -1.329 1.00 90.00 102 ALA A CA 1
ATOM 749 C C . ALA A 1 102 ? 1.700 11.747 -0.944 1.00 90.00 102 ALA A C 1
ATOM 751 O O . ALA A 1 102 ? 1.230 11.959 0.174 1.00 90.00 102 ALA A O 1
ATOM 752 N N . GLN A 1 103 ? 1.648 12.661 -1.912 1.00 88.06 103 GLN A N 1
ATOM 753 C CA . GLN A 1 103 ? 1.049 13.977 -1.722 1.00 88.06 103 GLN A CA 1
ATOM 754 C C . GLN A 1 103 ? -0.483 13.906 -1.717 1.00 88.06 103 GLN A C 1
ATOM 756 O O . GLN A 1 103 ? -1.093 13.096 -2.420 1.00 88.06 103 GLN A O 1
ATOM 761 N N . GLY A 1 104 ? -1.108 14.787 -0.930 1.00 88.12 104 GLY A N 1
ATOM 762 C CA . GLY A 1 104 ? -2.563 14.967 -0.915 1.00 88.12 104 GLY A CA 1
ATOM 763 C C . GLY A 1 104 ? -3.358 13.781 -0.360 1.00 88.12 104 GLY A C 1
ATOM 764 O O . GLY A 1 104 ? -4.545 13.676 -0.655 1.00 88.12 104 GLY A O 1
ATOM 765 N N . GLN A 1 105 ? -2.724 12.881 0.397 1.00 89.56 105 GLN A N 1
ATOM 766 C CA . GLN A 1 105 ? -3.402 11.733 1.000 1.00 89.56 105 GLN A CA 1
ATOM 767 C C . GLN A 1 105 ? -4.095 12.102 2.316 1.00 89.56 105 GLN A C 1
ATOM 769 O O . GLN A 1 105 ? -3.574 12.887 3.110 1.00 89.56 105 GLN A O 1
ATOM 774 N N . ASP A 1 106 ? -5.254 11.488 2.554 1.00 90.62 106 ASP A N 1
ATOM 775 C CA . ASP A 1 106 ? -5.909 11.456 3.861 1.00 90.62 106 ASP A CA 1
ATOM 776 C C . ASP A 1 106 ? -5.492 10.179 4.603 1.00 90.62 106 ASP A C 1
ATOM 778 O O . ASP A 1 106 ? -5.793 9.063 4.178 1.00 90.62 106 ASP A O 1
ATOM 782 N N . PHE A 1 107 ? -4.801 10.351 5.728 1.00 91.94 107 PHE A N 1
ATOM 783 C CA . PHE A 1 107 ? -4.288 9.253 6.547 1.00 91.94 107 PHE A CA 1
ATOM 784 C C . PHE A 1 107 ? -5.254 8.810 7.656 1.00 91.94 107 PHE A C 1
ATOM 786 O O . PHE A 1 107 ? -4.890 7.982 8.492 1.00 91.94 107 PHE A O 1
ATOM 793 N N . THR A 1 108 ? -6.494 9.313 7.675 1.00 91.06 108 THR A N 1
ATOM 794 C CA . THR A 1 108 ? -7.515 8.942 8.675 1.00 91.06 108 THR A CA 1
ATOM 795 C C . THR A 1 108 ? -7.762 7.428 8.708 1.00 91.06 108 THR A C 1
ATOM 797 O O . THR A 1 108 ? -7.911 6.836 9.778 1.00 91.06 108 THR A O 1
ATOM 800 N N . ALA A 1 109 ? -7.734 6.769 7.545 1.00 90.50 109 ALA A N 1
ATOM 801 C CA . ALA A 1 109 ? -7.907 5.320 7.420 1.00 90.50 109 ALA A CA 1
ATOM 802 C C . ALA A 1 109 ? -6.590 4.521 7.508 1.00 90.50 109 ALA A C 1
ATOM 804 O O . ALA A 1 109 ? -6.594 3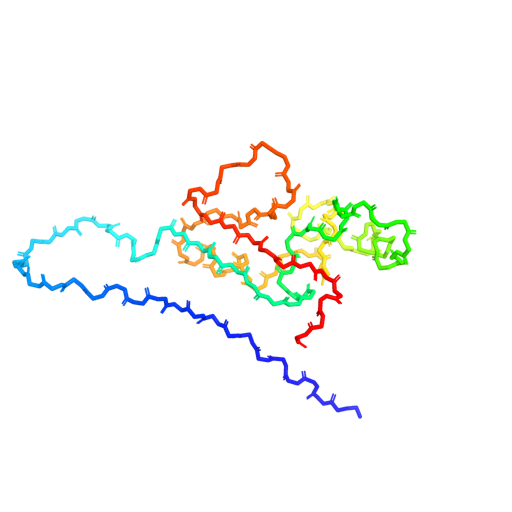.296 7.374 1.00 90.50 109 ALA A O 1
ATOM 805 N N . GLY A 1 110 ? -5.459 5.183 7.756 1.00 92.31 110 GLY A N 1
ATOM 806 C CA . GLY A 1 110 ? -4.160 4.536 7.887 1.00 92.31 110 GLY A CA 1
ATOM 807 C C . GLY A 1 110 ? -3.054 5.166 7.051 1.00 92.31 110 GLY A C 1
ATOM 808 O O . GLY A 1 110 ? -3.299 5.925 6.117 1.00 92.31 110 GLY A O 1
AT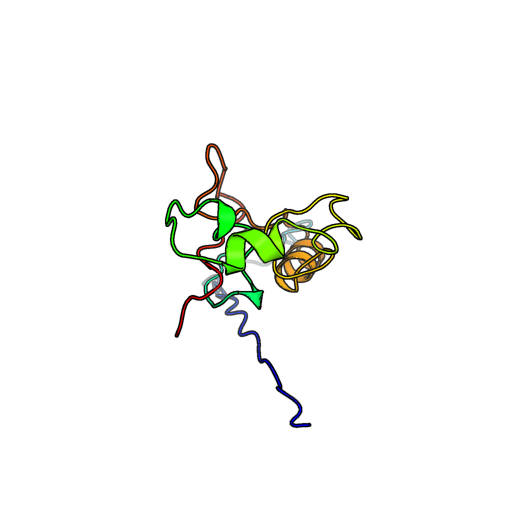OM 809 N N . VAL A 1 111 ? -1.817 4.822 7.397 1.00 95.44 111 VAL A N 1
ATOM 810 C CA . VAL A 1 111 ? -0.599 5.316 6.748 1.00 95.44 111 VAL A CA 1
ATOM 811 C C . VAL A 1 111 ? 0.497 4.262 6.806 1.00 95.44 111 VAL A C 1
ATOM 813 O O . VAL A 1 111 ? 0.664 3.558 7.805 1.00 95.44 111 VAL A O 1
ATOM 816 N N . ASN A 1 112 ? 1.258 4.159 5.725 1.00 92.81 112 ASN A N 1
ATOM 817 C CA . ASN A 1 112 ? 2.375 3.243 5.621 1.00 92.81 112 ASN A CA 1
ATOM 818 C C . ASN A 1 112 ? 3.708 3.998 5.574 1.00 92.81 112 ASN A C 1
ATOM 820 O O . ASN A 1 112 ? 3.996 4.689 4.596 1.00 92.81 112 ASN A O 1
ATOM 824 N N . PHE A 1 113 ? 4.530 3.838 6.611 1.00 91.44 113 PHE A N 1
ATOM 825 C CA . PHE A 1 113 ? 5.843 4.485 6.741 1.00 91.44 113 PHE A CA 1
ATOM 826 C C . PHE A 1 113 ? 6.994 3.659 6.156 1.00 91.44 113 PHE A C 1
ATOM 828 O O . PHE A 1 113 ? 8.158 4.035 6.265 1.00 91.44 113 PHE A O 1
ATOM 835 N N . VAL A 1 114 ? 6.678 2.511 5.568 1.00 89.31 114 VAL A N 1
ATOM 836 C CA . VAL A 1 114 ? 7.653 1.553 5.064 1.00 89.31 114 VAL A CA 1
ATOM 837 C C . VAL A 1 114 ? 8.293 2.040 3.770 1.00 89.31 114 VAL A C 1
ATOM 839 O O . VAL A 1 114 ? 7.578 2.393 2.839 1.00 89.31 114 VAL A O 1
ATOM 842 N N . VAL A 1 115 ? 9.621 1.975 3.678 1.00 83.81 115 VAL A N 1
ATOM 843 C CA . VAL A 1 115 ? 10.376 2.241 2.447 1.00 83.81 115 VAL A CA 1
ATOM 844 C C . VAL A 1 115 ? 11.208 1.012 2.104 1.00 83.81 115 VAL A C 1
ATOM 846 O O . VAL A 1 115 ? 11.937 0.489 2.949 1.00 83.81 115 VAL A O 1
ATOM 849 N N . ALA A 1 116 ? 11.112 0.528 0.870 1.00 74.50 116 ALA A N 1
ATOM 850 C CA . ALA A 1 116 ? 11.875 -0.630 0.437 1.00 74.50 116 ALA A CA 1
ATOM 851 C C . ALA A 1 116 ? 13.390 -0.380 0.534 1.00 74.50 116 ALA A C 1
ATOM 853 O O . ALA A 1 116 ? 13.905 0.635 0.074 1.00 74.50 116 ALA A O 1
ATOM 854 N N . GLY A 1 117 ? 14.105 -1.327 1.148 1.00 67.56 117 GLY A N 1
ATOM 855 C CA . GLY A 1 117 ? 15.529 -1.189 1.472 1.00 67.56 117 GLY A CA 1
ATOM 856 C C . GLY A 1 117 ? 15.813 -0.656 2.880 1.00 67.56 117 GLY A C 1
ATOM 857 O O . GLY A 1 117 ? 16.980 -0.592 3.261 1.00 67.56 117 GLY A O 1
ATOM 858 N N . ALA A 1 118 ? 14.783 -0.326 3.669 1.00 64.12 118 ALA A N 1
ATOM 859 C CA . ALA A 1 118 ? 14.946 -0.093 5.100 1.00 64.12 118 ALA A CA 1
ATOM 860 C C . ALA A 1 118 ? 15.515 -1.354 5.775 1.00 64.12 118 ALA A C 1
ATOM 862 O O . ALA A 1 118 ? 14.945 -2.441 5.675 1.00 64.12 118 ALA A O 1
ATOM 863 N N . LEU A 1 119 ? 16.663 -1.199 6.433 1.00 56.22 119 LEU A N 1
ATOM 864 C CA . LEU A 1 119 ? 17.241 -2.205 7.320 1.00 56.22 119 LEU A CA 1
ATOM 865 C C . LEU A 1 119 ? 16.687 -1.957 8.727 1.00 56.22 119 LEU A C 1
ATOM 867 O O . LEU A 1 119 ? 16.631 -0.804 9.158 1.00 56.22 119 LEU A O 1
ATOM 871 N N . LEU A 1 120 ? 16.253 -3.031 9.395 1.00 50.09 120 LEU A N 1
ATOM 872 C CA . LEU A 1 120 ? 15.848 -3.013 10.807 1.00 50.09 120 LEU A CA 1
ATOM 873 C C . LEU A 1 120 ? 16.961 -2.473 11.714 1.00 50.0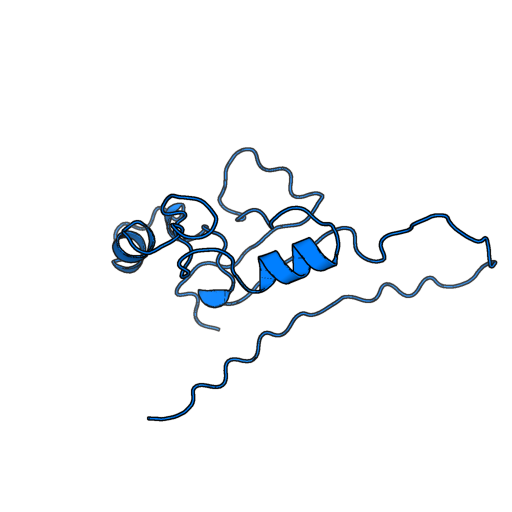9 120 LEU A C 1
ATOM 875 O O . LEU A 1 120 ? 18.138 -2.833 11.475 1.00 50.09 120 LEU A O 1
#

Organism: Zizania palustris (NCBI:txid103762)

pLDDT: mean 76.34, std 20.77, range [26.61, 96.0]

Secondary structure (DSSP, 8-state):
------------------S------TT--S---EEE-SSGGG-SS-GGGS--TT-HHHHHHTSTTTTTTTTSS--S-SSSS--HHHHHHHHTTPPPPPBTT-TT---TTEEE---TT---

InterPro domains:
  IPR001087 GDSL lipase/esterase [PF00657] (34-119)

Radius of gyration: 16.94 Å; chains: 1; bounding box: 47×39×47 Å